Protein AF-A0A8C0JH99-F1 (afdb_monomer)

Radius of gyration: 20.57 Å; Cα contacts (8 Å, |Δi|>4): 175; chains: 1; bounding box: 44×45×58 Å

Foldseek 3Di:
DDDDDDDDDPVVVLVVLLDPDDDPDDPCVNVVLQCCQQAAVPADAQCDPPRPDDNVSDSVNSQVSCCSRPVRHPVNSVVRHVVNCVVQVQLQGPDFQDEFEAEPVEPCCVRYNQQANDPRRGYQYQYPDYDPPLPDDDDPPDDPSSVVSVVVVCVSVVVVVVVVVPDPPPD

Solvent-accessible surface area (backbone atoms only — not comparable to full-atom values): 10356 Å² total; per-residue (Å²): 132,85,79,79,80,80,88,82,53,67,69,56,54,51,54,58,51,50,54,82,74,88,64,101,69,80,92,49,64,55,58,54,52,48,44,31,42,56,34,68,59,84,73,78,64,25,68,53,90,84,43,94,59,62,59,74,34,30,67,66,64,54,43,47,48,30,36,75,55,72,69,39,50,65,64,57,28,50,54,26,28,51,50,44,34,67,73,54,30,61,81,60,52,89,71,78,75,42,77,39,72,35,16,72,67,18,77,67,42,80,82,50,47,79,58,61,81,54,97,48,28,38,38,44,76,25,69,90,29,40,77,68,57,78,78,50,82,89,57,97,84,58,53,68,49,52,56,54,49,48,54,53,48,53,51,53,53,50,51,52,53,53,52,58,71,69,48,75,84,90,123

Nearest PDB structures (foldseek):
  4ebb-assembly1_A  TM=8.116E-01  e=7.868E-06  Homo sapiens
  4ebb-assembly2_B  TM=8.063E-01  e=1.462E-05  Homo sapiens
  3n2z-assembly1_B-2  TM=7.745E-01  e=8.282E-05  Homo sapiens

Secondary structure (DSSP, 8-state):
-PPPPPP--HHHHHHHHH-----SSS--HHHHHHHIIIII-------STT-SS-TT--HHHHHHHIIIII---HHHHHHHHHHHHHHHTTTS---SSEEEEEESS-GGGGGS--S--SSSEEEEEETT--TTGGGSPP-TT--HHHHHHHHHHHHHHHHHHHHHHHS----

Structure (mmCIF, N/CA/C/O backbone):
data_AF-A0A8C0JH99-F1
#
_entry.id   AF-A0A8C0JH99-F1
#
loop_
_atom_site.group_PDB
_atom_site.id
_atom_site.type_symbol
_atom_site.label_atom_id
_atom_site.label_alt_id
_atom_site.label_comp_id
_atom_site.label_asym_id
_atom_site.label_entity_id
_atom_site.label_seq_id
_atom_site.pdbx_PDB_ins_code
_atom_site.Cartn_x
_atom_site.Cartn_y
_atom_site.Cartn_z
_atom_site.occupancy
_atom_site.B_iso_or_equiv
_atom_site.auth_seq_id
_atom_site.auth_comp_id
_atom_site.auth_asym_id
_atom_site.auth_atom_id
_atom_site.pdbx_PDB_model_num
ATOM 1 N N . MET A 1 1 ? 9.577 30.342 16.938 1.00 64.44 1 MET A N 1
ATOM 2 C CA . MET A 1 1 ? 8.121 30.186 17.148 1.00 64.44 1 MET A CA 1
ATOM 3 C C . MET A 1 1 ? 7.866 28.715 17.404 1.00 64.44 1 MET A C 1
ATOM 5 O O . MET A 1 1 ? 8.354 27.912 16.620 1.00 64.44 1 MET A O 1
ATOM 9 N N . ALA A 1 2 ? 7.209 28.355 18.507 1.00 78.12 2 ALA A N 1
ATOM 10 C CA . ALA A 1 2 ? 6.811 26.967 18.730 1.00 78.12 2 ALA A CA 1
ATOM 11 C C . ALA A 1 2 ? 5.653 26.633 17.781 1.00 78.12 2 ALA A C 1
ATOM 13 O O . ALA A 1 2 ? 4.711 27.420 17.670 1.00 78.12 2 ALA A O 1
ATOM 14 N N . LEU A 1 3 ? 5.752 25.511 17.070 1.00 84.50 3 LEU A N 1
ATOM 15 C CA . LEU A 1 3 ? 4.638 25.002 16.276 1.00 84.50 3 LEU A CA 1
ATOM 16 C C . LEU A 1 3 ? 3.516 24.572 17.236 1.00 84.50 3 LEU A C 1
ATOM 18 O O . LEU A 1 3 ? 3.818 23.949 18.258 1.00 84.50 3 LEU A O 1
ATOM 22 N N . PRO A 1 4 ? 2.246 24.908 16.953 1.00 88.19 4 PRO A N 1
ATOM 23 C CA . PRO A 1 4 ? 1.135 24.405 17.747 1.00 88.19 4 PRO A CA 1
ATOM 24 C C . PRO A 1 4 ? 1.068 22.878 17.641 1.00 88.19 4 PRO A C 1
ATOM 26 O O . PRO A 1 4 ? 1.363 22.305 16.589 1.00 88.19 4 PRO A O 1
ATOM 29 N N . CYS A 1 5 ? 0.674 22.220 18.732 1.00 85.75 5 CYS A N 1
ATOM 30 C CA . CYS A 1 5 ? 0.434 20.783 18.714 1.00 85.75 5 CYS A CA 1
ATOM 31 C C . CYS A 1 5 ? -0.704 20.451 17.744 1.00 85.75 5 CYS A C 1
ATOM 33 O O . CYS A 1 5 ? -1.704 21.168 17.671 1.00 85.75 5 CYS A O 1
ATOM 35 N N . VAL A 1 6 ? -0.557 19.335 17.034 1.00 85.25 6 VAL A N 1
ATOM 36 C CA . VAL A 1 6 ? -1.641 18.761 16.237 1.00 85.25 6 VAL A CA 1
ATOM 37 C C . VAL A 1 6 ? -2.705 18.218 17.192 1.00 85.25 6 VAL A C 1
ATOM 39 O O . VAL A 1 6 ? -2.384 17.561 18.182 1.00 85.25 6 VAL A O 1
ATOM 42 N N . GLU A 1 7 ? -3.970 18.512 16.908 1.00 83.94 7 GLU A N 1
ATOM 43 C CA . GLU A 1 7 ? -5.101 17.929 17.627 1.00 83.94 7 GLU A CA 1
ATOM 44 C C . GLU A 1 7 ? -5.157 16.412 17.393 1.00 83.94 7 GLU A C 1
ATOM 46 O O . GLU A 1 7 ? -5.099 15.964 16.251 1.00 83.94 7 GLU A O 1
ATOM 51 N N . ASN A 1 8 ? -5.340 15.629 18.460 1.00 86.25 8 ASN A N 1
ATOM 52 C CA . ASN A 1 8 ? -5.410 14.164 18.395 1.00 86.25 8 ASN A CA 1
ATOM 53 C C . ASN A 1 8 ? -6.620 13.604 19.173 1.00 86.25 8 ASN A C 1
ATOM 55 O O . ASN A 1 8 ? -6.531 12.613 19.900 1.00 86.25 8 ASN A O 1
ATOM 59 N N . SER A 1 9 ? -7.766 14.284 19.086 1.00 91.50 9 SER A N 1
ATOM 60 C CA . SER A 1 9 ? -8.994 13.877 19.774 1.00 91.50 9 SER A CA 1
ATOM 61 C C . SER A 1 9 ? -9.745 12.781 19.014 1.00 91.50 9 SER A C 1
ATOM 63 O O . SER A 1 9 ? -10.378 13.041 17.990 1.00 91.50 9 SER A O 1
ATOM 65 N N . ARG A 1 10 ? -9.787 11.568 19.588 1.00 90.50 10 ARG A N 1
ATOM 66 C CA . ARG A 1 10 ? -10.560 10.428 19.052 1.00 90.50 10 ARG A CA 1
ATOM 67 C C . ARG A 1 10 ? -12.034 10.773 18.827 1.00 90.50 10 ARG A C 1
ATOM 69 O O . ARG A 1 10 ? -12.618 10.363 17.829 1.00 90.50 10 ARG A O 1
ATOM 76 N N . GLN A 1 11 ? -12.642 11.539 19.735 1.00 92.69 11 GLN A N 1
ATOM 77 C CA . GLN A 1 11 ? -14.045 11.938 19.609 1.00 92.69 11 GLN A CA 1
ATOM 78 C C . GLN A 1 11 ? -14.272 12.833 18.385 1.00 92.69 11 GLN A C 1
ATOM 80 O O . GLN A 1 11 ? -15.263 12.647 17.678 1.00 92.69 11 GLN A O 1
ATOM 85 N N . ARG A 1 12 ? -13.353 13.772 18.117 1.00 92.50 12 ARG A N 1
ATOM 86 C CA . ARG A 1 12 ? -13.426 14.645 16.939 1.00 92.50 12 ARG A CA 1
ATOM 87 C C . ARG A 1 12 ? -13.228 13.839 15.654 1.00 92.50 12 ARG A C 1
ATOM 89 O O . ARG A 1 12 ? -14.072 13.942 14.772 1.00 92.50 12 ARG A O 1
ATOM 96 N N . THR A 1 13 ? -12.222 12.963 15.598 1.00 91.94 13 THR A N 1
ATOM 97 C CA . THR A 1 13 ? -11.986 12.079 14.442 1.00 91.94 13 THR A CA 1
ATOM 98 C C . THR A 1 13 ? -13.213 11.223 14.113 1.00 91.94 13 THR A C 1
ATOM 100 O O . THR A 1 13 ? -13.636 11.152 12.963 1.00 91.94 13 THR A O 1
ATOM 103 N N . LEU A 1 14 ? -13.848 10.610 15.119 1.00 94.94 14 LEU A N 1
ATOM 104 C CA . LEU A 1 14 ? -15.067 9.822 14.902 1.00 94.94 14 LEU A CA 1
ATOM 105 C C . LEU A 1 14 ? -16.244 10.682 14.422 1.00 94.94 14 LEU A C 1
ATOM 107 O O . LEU A 1 14 ? -17.039 10.220 13.605 1.00 94.94 14 LEU A O 1
ATOM 111 N N . ALA A 1 15 ? -16.387 11.912 14.921 1.00 94.12 15 ALA A N 1
ATOM 112 C CA . ALA A 1 15 ? -17.432 12.827 14.466 1.00 94.12 15 ALA A CA 1
ATOM 113 C C . ALA A 1 15 ? -17.228 13.237 12.998 1.00 94.12 15 ALA A C 1
ATOM 115 O O . ALA A 1 15 ? -18.188 13.240 12.228 1.00 94.12 15 ALA A O 1
ATOM 116 N N . GLU A 1 16 ? -15.985 13.515 12.602 1.00 91.81 16 GLU A N 1
ATOM 117 C CA . GLU A 1 16 ? -15.616 13.828 11.219 1.00 91.81 16 GLU A CA 1
ATOM 118 C C . GLU A 1 16 ? -15.904 12.647 10.285 1.00 91.81 16 GLU A C 1
ATOM 120 O O . GLU A 1 16 ? -16.596 12.815 9.283 1.00 91.81 16 GLU A O 1
ATOM 125 N N . LEU A 1 17 ? -15.479 11.433 10.649 1.00 94.44 17 LEU A N 1
ATOM 126 C CA . LEU A 1 17 ? -15.706 10.230 9.839 1.00 94.44 17 LEU A CA 1
ATOM 127 C C . LEU A 1 17 ? -17.193 9.843 9.722 1.00 94.44 17 LEU A C 1
ATOM 129 O O . LEU A 1 17 ? -17.611 9.274 8.712 1.00 94.44 17 LEU A O 1
ATOM 133 N N . ARG A 1 18 ? -18.019 10.159 10.728 1.00 95.69 18 ARG A N 1
ATOM 134 C CA . A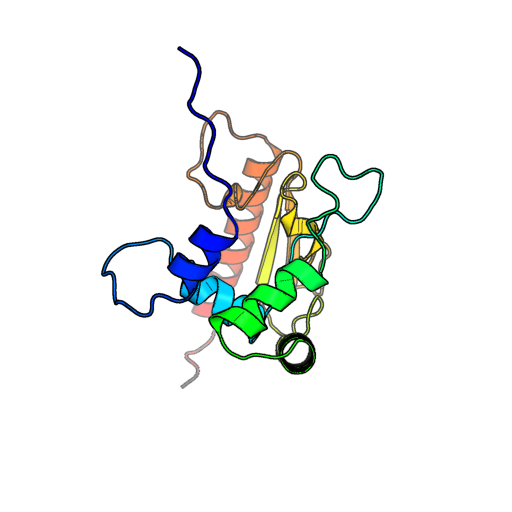RG A 1 18 ? -19.476 9.929 10.678 1.00 95.69 18 ARG A CA 1
ATOM 135 C C . ARG A 1 18 ? -20.202 10.887 9.738 1.00 95.69 18 ARG A C 1
ATOM 137 O O . ARG A 1 18 ? -21.293 10.553 9.279 1.00 95.69 18 ARG A O 1
ATOM 144 N N . SER A 1 19 ? -19.626 12.049 9.440 1.00 92.38 19 SER A N 1
ATOM 145 C CA . SER A 1 19 ? -20.225 13.003 8.508 1.00 92.38 19 SER A CA 1
ATOM 146 C C . SER A 1 19 ? -20.333 12.392 7.111 1.00 92.38 19 SER A C 1
ATOM 148 O O . SER A 1 19 ? -19.334 12.053 6.484 1.00 92.38 19 SER A O 1
ATOM 150 N N . ALA A 1 20 ? -21.559 12.276 6.601 1.00 88.38 20 ALA A N 1
ATOM 151 C CA . ALA A 1 20 ? -21.834 11.868 5.222 1.00 88.38 20 ALA A CA 1
ATOM 152 C C . ALA A 1 20 ? -22.068 13.073 4.290 1.00 88.38 20 ALA A C 1
ATOM 154 O O . ALA A 1 20 ? -22.540 12.907 3.166 1.00 88.38 20 ALA A O 1
ATOM 155 N N . ASN A 1 21 ? -21.766 14.289 4.757 1.00 90.81 21 ASN A N 1
ATOM 156 C CA . ASN A 1 21 ? -21.917 15.494 3.952 1.00 90.81 21 ASN A CA 1
ATOM 157 C C . ASN A 1 21 ? -20.944 15.462 2.772 1.00 90.81 21 ASN A C 1
ATOM 159 O O . ASN A 1 21 ? -19.749 15.222 2.938 1.00 90.81 21 ASN A O 1
ATOM 163 N N . LEU A 1 22 ? -21.463 15.741 1.580 1.00 86.06 22 LEU A N 1
ATOM 164 C CA . LEU A 1 22 ? -20.658 15.777 0.369 1.00 86.06 22 LEU A CA 1
ATOM 165 C C . LEU A 1 22 ? -19.800 17.043 0.342 1.00 86.06 22 LEU A C 1
ATOM 167 O O . LEU A 1 22 ? -20.314 18.161 0.323 1.00 86.06 22 LEU A O 1
ATOM 171 N N . THR A 1 23 ? -18.487 16.854 0.286 1.00 84.69 23 THR A N 1
ATOM 172 C CA . THR A 1 23 ? -17.505 17.914 0.050 1.00 84.69 23 THR A CA 1
ATOM 173 C C . THR A 1 23 ? -16.857 17.693 -1.312 1.00 84.69 23 THR A C 1
ATOM 175 O O . THR A 1 23 ? -16.302 16.627 -1.563 1.00 84.69 23 THR A O 1
ATOM 178 N N . LEU A 1 24 ? -16.906 18.696 -2.195 1.00 85.12 24 LEU A N 1
ATOM 179 C CA . LEU A 1 24 ? -16.374 18.601 -3.568 1.00 85.12 24 LEU A CA 1
ATOM 180 C C . LEU A 1 24 ? -14.838 18.533 -3.640 1.00 85.12 24 LEU A C 1
ATOM 182 O O . LEU A 1 24 ? -14.277 18.304 -4.707 1.00 85.12 24 LEU A O 1
ATOM 186 N N . SER A 1 25 ? -14.159 18.748 -2.516 1.00 85.19 25 SER A N 1
ATOM 187 C CA . SER A 1 25 ? -12.706 18.718 -2.388 1.00 85.19 25 SER A CA 1
ATOM 188 C C . SER A 1 25 ? -12.312 18.056 -1.073 1.00 85.19 25 SER A C 1
ATOM 190 O O . SER A 1 25 ? -12.978 18.265 -0.059 1.00 85.19 25 SER A O 1
ATOM 192 N N . GLY A 1 26 ? -11.211 17.311 -1.075 1.00 84.69 26 GLY A N 1
ATOM 193 C CA . GLY A 1 26 ? -10.670 16.633 0.099 1.00 84.69 26 GLY A CA 1
ATOM 194 C C . GLY A 1 26 ? -9.838 15.422 -0.308 1.00 84.69 26 GLY A C 1
ATOM 195 O O . GLY A 1 26 ? -9.786 15.069 -1.483 1.00 84.69 26 GLY A O 1
ATOM 196 N N . VAL A 1 27 ? -9.194 14.788 0.668 1.00 86.88 27 VAL A N 1
ATOM 197 C CA . VAL A 1 27 ? -8.358 13.593 0.446 1.00 86.88 27 VAL A CA 1
ATOM 198 C C . VAL A 1 27 ? -9.154 12.279 0.495 1.00 86.88 27 VAL A C 1
ATOM 200 O O . VAL A 1 27 ? -8.614 11.228 0.184 1.00 86.88 27 VAL A O 1
ATOM 203 N N . GLY A 1 28 ? -10.448 12.333 0.836 1.00 91.88 28 GLY A N 1
ATOM 204 C CA . GLY A 1 28 ? -11.329 11.159 0.827 1.00 91.88 28 GLY A CA 1
ATOM 205 C C . GLY A 1 28 ? -11.183 10.233 2.039 1.00 91.88 28 GLY A C 1
ATOM 206 O O . GLY A 1 28 ? -11.427 9.037 1.911 1.00 91.88 28 GLY A O 1
ATOM 207 N N . GLU A 1 29 ? -10.818 10.763 3.215 1.00 91.44 29 GLU A N 1
ATOM 208 C CA . GLU A 1 29 ? -10.585 9.965 4.435 1.00 91.44 29 GLU A CA 1
ATOM 209 C C . GLU A 1 29 ? -11.732 9.001 4.757 1.00 91.44 29 GLU A C 1
ATOM 211 O O . GLU A 1 29 ? -11.511 7.818 5.001 1.00 91.44 29 GLU A O 1
ATOM 216 N N . ARG A 1 30 ? -12.988 9.465 4.713 1.00 94.12 30 ARG A N 1
ATOM 217 C CA . ARG A 1 30 ? -14.135 8.599 5.020 1.00 94.12 30 ARG A CA 1
ATOM 218 C C . ARG A 1 30 ? -14.237 7.425 4.043 1.00 94.12 30 ARG A C 1
ATOM 220 O O . ARG A 1 30 ? -14.567 6.318 4.459 1.00 94.12 30 ARG A O 1
ATOM 227 N N . GLN A 1 31 ? -13.987 7.665 2.757 1.00 94.00 31 GLN A N 1
ATOM 228 C CA . GLN A 1 31 ? -14.003 6.634 1.721 1.00 94.00 31 GLN A CA 1
ATOM 229 C C . GLN A 1 31 ? -12.853 5.645 1.932 1.00 94.00 31 GLN A C 1
ATOM 231 O O . GLN A 1 31 ? -13.084 4.440 1.896 1.00 94.00 31 GLN A O 1
ATOM 236 N N . TRP A 1 32 ? -11.655 6.140 2.249 1.00 95.06 32 TRP A N 1
ATOM 237 C CA . TRP A 1 32 ? -10.495 5.308 2.563 1.00 95.06 32 TRP A CA 1
ATOM 238 C C . TRP A 1 32 ? -10.729 4.400 3.778 1.00 95.06 32 TRP A C 1
ATOM 240 O O . TRP A 1 32 ? -10.478 3.194 3.721 1.00 95.06 32 TRP A O 1
ATOM 250 N N . TYR A 1 33 ? -11.285 4.947 4.862 1.00 96.00 33 TYR A N 1
ATOM 251 C CA . TYR A 1 33 ? -11.668 4.164 6.037 1.00 96.00 33 TYR A CA 1
ATOM 252 C C . TYR A 1 33 ? -12.758 3.143 5.709 1.00 96.00 33 TYR A C 1
ATOM 254 O O . TYR A 1 33 ? -12.692 2.009 6.179 1.00 96.00 33 TYR A O 1
ATOM 262 N N . PHE A 1 34 ? -13.738 3.508 4.879 1.00 96.88 34 PHE A N 1
ATOM 263 C CA . PHE A 1 34 ? -14.771 2.569 4.454 1.00 96.88 34 PHE A CA 1
ATOM 264 C C . PHE A 1 34 ? -14.171 1.381 3.690 1.00 96.88 34 PHE A C 1
ATOM 266 O O . PHE A 1 34 ? -14.462 0.241 4.042 1.00 96.88 34 PHE A O 1
ATOM 273 N N . GLN A 1 35 ? -13.284 1.624 2.719 1.00 97.62 35 GLN A N 1
ATOM 274 C CA . GLN A 1 35 ? -12.582 0.554 1.995 1.00 97.62 35 GLN A CA 1
ATOM 275 C C . GLN A 1 35 ? -11.681 -0.272 2.917 1.00 97.62 35 GLN A C 1
ATOM 277 O O . GLN A 1 35 ? -11.653 -1.495 2.842 1.00 97.62 35 GLN A O 1
ATOM 282 N N . THR A 1 36 ? -10.999 0.369 3.864 1.00 97.19 36 THR A N 1
ATOM 283 C CA . THR A 1 36 ? -10.202 -0.338 4.874 1.00 97.19 36 THR A CA 1
ATOM 284 C C . THR A 1 36 ? -11.066 -1.307 5.691 1.00 97.19 36 THR A C 1
ATOM 286 O O . THR A 1 36 ? -10.642 -2.429 5.947 1.00 97.19 36 THR A O 1
ATOM 289 N N . CYS A 1 37 ? -12.292 -0.912 6.046 1.00 98.19 37 CYS A N 1
ATOM 290 C CA . CYS A 1 37 ? -13.243 -1.733 6.800 1.00 98.19 37 CYS A CA 1
ATOM 291 C C . CYS A 1 37 ? -14.020 -2.762 5.960 1.00 98.19 37 CYS A C 1
ATOM 293 O O . CYS A 1 37 ? -14.674 -3.627 6.534 1.00 98.19 37 CYS A O 1
ATOM 295 N N . THR A 1 38 ? -14.012 -2.660 4.631 1.00 98.19 38 THR A N 1
ATOM 296 C CA . THR A 1 38 ? -14.821 -3.521 3.744 1.00 98.19 38 THR A CA 1
ATOM 297 C C . THR A 1 38 ? -14.004 -4.321 2.742 1.00 98.19 38 THR A C 1
ATOM 299 O O . THR A 1 38 ? -14.575 -5.161 2.062 1.00 98.19 38 THR A O 1
ATOM 302 N N . GLU A 1 39 ? -12.698 -4.077 2.636 1.00 97.31 39 GLU A N 1
ATOM 303 C CA . GLU A 1 39 ? -11.833 -4.710 1.638 1.00 97.31 39 GLU A CA 1
ATOM 304 C C . GLU A 1 39 ? -10.427 -4.974 2.201 1.00 97.31 39 GLU A C 1
ATOM 306 O O . GLU A 1 39 ? -10.031 -6.125 2.355 1.00 97.31 39 GLU A O 1
ATOM 311 N N . PHE A 1 40 ? -9.652 -3.928 2.519 1.00 93.69 40 PHE A N 1
ATOM 312 C CA . PHE A 1 40 ? -8.184 -4.062 2.600 1.00 93.69 40 PHE A CA 1
ATOM 313 C C . PHE A 1 40 ? -7.610 -4.351 3.990 1.00 93.69 40 PHE A C 1
ATOM 315 O O . PHE A 1 40 ? -6.580 -5.010 4.098 1.00 93.69 40 PHE A O 1
ATOM 322 N N . GLY A 1 41 ? -8.221 -3.835 5.059 1.00 95.31 41 GLY A N 1
ATOM 323 C CA . GLY A 1 41 ? -7.717 -4.032 6.422 1.00 95.31 41 GLY A CA 1
ATOM 324 C C . GLY A 1 41 ? -6.342 -3.408 6.715 1.00 95.31 41 GLY A C 1
ATOM 325 O O . GLY A 1 41 ? -5.587 -3.952 7.520 1.00 95.31 41 GLY A O 1
ATOM 326 N N . TYR A 1 42 ? -5.993 -2.277 6.089 1.00 94.38 42 TYR A N 1
ATOM 327 C CA . TYR A 1 42 ? -4.747 -1.530 6.331 1.00 94.38 42 TYR A CA 1
ATOM 328 C C . TYR A 1 42 ? -4.691 -0.828 7.699 1.00 94.38 42 TYR A C 1
ATOM 330 O O . TYR A 1 42 ? -4.712 0.400 7.798 1.00 94.38 42 TYR A O 1
ATOM 338 N N . TYR A 1 43 ? -4.562 -1.613 8.766 1.00 94.69 43 TYR A N 1
ATOM 339 C CA . TYR A 1 43 ? -4.452 -1.124 10.138 1.00 94.69 43 TYR A CA 1
ATOM 340 C C . TYR A 1 43 ? -2.995 -1.031 10.594 1.00 94.69 43 TYR A C 1
ATOM 342 O O . TYR A 1 43 ? -2.253 -2.008 10.534 1.00 94.69 43 TYR A O 1
ATOM 350 N N . GLN A 1 44 ? -2.589 0.135 11.099 1.00 92.50 44 GLN A N 1
ATOM 351 C CA . GLN A 1 44 ? -1.283 0.315 11.735 1.00 92.50 44 GLN A CA 1
ATOM 352 C C . GLN A 1 44 ? -1.441 0.129 13.242 1.00 92.50 44 GLN A C 1
ATOM 354 O O . GLN A 1 44 ? -2.238 0.827 13.881 1.00 92.50 44 GLN A O 1
ATOM 359 N N . THR A 1 45 ? -0.682 -0.811 13.798 1.00 94.06 45 THR A N 1
ATOM 360 C CA . THR A 1 45 ? -0.671 -1.117 15.228 1.00 94.06 45 THR A CA 1
ATOM 361 C C . THR A 1 45 ? 0.722 -0.919 15.815 1.00 94.06 45 THR A C 1
ATOM 363 O O . THR A 1 45 ? 1.729 -0.930 15.110 1.00 94.06 45 THR A O 1
ATOM 366 N N . CYS A 1 46 ? 0.775 -0.680 17.120 1.00 94.94 46 CYS A N 1
ATOM 367 C CA . CYS A 1 46 ? 2.001 -0.434 17.876 1.00 94.94 46 CYS A CA 1
ATOM 368 C C . CYS A 1 46 ? 1.873 -1.065 19.268 1.00 94.94 46 CYS A C 1
ATOM 370 O O . CYS A 1 46 ? 2.070 -0.421 20.290 1.00 94.94 46 CYS A O 1
ATOM 372 N N . GLU A 1 47 ? 1.451 -2.329 19.307 1.00 93.19 47 GLU A N 1
ATOM 373 C CA . GLU A 1 47 ? 1.174 -3.059 20.554 1.00 93.19 47 GLU A CA 1
ATOM 374 C C . GLU A 1 47 ? 2.450 -3.588 21.223 1.00 93.19 47 GLU A C 1
ATOM 376 O O . GLU A 1 47 ? 2.462 -3.867 22.421 1.00 93.19 47 GLU A O 1
ATOM 381 N N . ASP A 1 48 ? 3.537 -3.701 20.459 1.00 91.06 48 ASP A N 1
ATOM 382 C CA . ASP A 1 48 ? 4.833 -4.153 20.955 1.00 91.06 48 ASP A CA 1
ATOM 383 C C . ASP A 1 48 ? 5.504 -3.090 21.847 1.00 91.06 48 ASP A C 1
ATOM 385 O O . ASP A 1 48 ? 5.485 -1.895 21.552 1.00 91.06 48 ASP A O 1
ATOM 389 N N . VAL A 1 49 ? 6.145 -3.526 22.936 1.00 90.44 49 VAL A N 1
ATOM 390 C CA . VAL A 1 49 ? 6.868 -2.660 23.891 1.00 90.44 49 VAL A CA 1
ATOM 391 C C . VAL A 1 49 ? 8.071 -1.932 23.291 1.00 90.44 49 VAL A C 1
ATOM 393 O O . VAL A 1 49 ? 8.517 -0.929 23.841 1.00 90.44 49 VAL A O 1
ATOM 396 N N . THR A 1 50 ? 8.609 -2.431 22.183 1.00 94.06 50 THR A N 1
ATOM 397 C CA . THR A 1 50 ? 9.720 -1.820 21.447 1.00 94.06 50 THR A CA 1
ATOM 398 C C . THR A 1 50 ? 9.256 -0.745 20.470 1.00 94.06 50 THR A C 1
ATOM 400 O O . THR A 1 50 ? 10.076 0.031 19.976 1.00 94.06 50 THR A O 1
ATOM 403 N N . CYS A 1 51 ? 7.953 -0.672 20.189 1.00 92.44 51 CYS A N 1
ATOM 404 C CA . CYS A 1 51 ? 7.412 0.307 19.271 1.00 92.44 51 CYS A CA 1
ATOM 405 C C . CYS A 1 51 ? 7.440 1.711 19.915 1.00 92.44 51 CYS A C 1
ATOM 407 O O . CYS A 1 51 ? 6.986 1.886 21.045 1.00 92.44 51 CYS A O 1
ATOM 409 N N . PRO A 1 52 ? 7.968 2.740 19.226 1.00 93.75 52 PRO A N 1
ATOM 410 C CA . PRO A 1 52 ? 8.175 4.061 19.823 1.00 93.75 52 PRO A CA 1
ATOM 411 C C . PRO A 1 52 ? 6.890 4.899 19.949 1.00 93.75 52 PRO A C 1
ATOM 413 O O . PRO A 1 52 ? 6.946 6.016 20.466 1.00 93.75 52 PRO A O 1
ATOM 416 N N . PHE A 1 53 ? 5.749 4.408 19.452 1.00 91.88 53 PHE A N 1
ATOM 417 C CA . PHE A 1 53 ? 4.462 5.106 19.520 1.00 91.88 53 PHE A CA 1
ATOM 418 C C . PHE A 1 53 ? 3.578 4.569 20.653 1.00 91.88 53 PHE A C 1
ATOM 420 O O . PHE A 1 53 ? 3.963 3.703 21.433 1.00 91.88 53 PHE A O 1
ATOM 427 N N . SER A 1 54 ? 2.375 5.130 20.782 1.00 91.06 54 SER A N 1
ATOM 428 C CA . SER A 1 54 ? 1.446 4.729 21.834 1.00 91.06 54 SER A CA 1
ATOM 429 C C . SER A 1 54 ? 0.982 3.282 21.663 1.00 91.06 54 SER A C 1
ATOM 431 O O . SER A 1 54 ? 0.429 2.923 20.625 1.00 91.06 54 SER A O 1
ATOM 433 N N . GLN A 1 55 ? 1.069 2.509 22.747 1.00 92.88 55 GLN A N 1
ATOM 434 C CA . GLN A 1 55 ? 0.513 1.154 22.844 1.00 92.88 55 GLN A CA 1
ATOM 435 C C . GLN A 1 55 ? -1.020 1.102 22.787 1.00 92.88 55 GLN A C 1
ATOM 437 O O . GLN A 1 55 ? -1.609 0.028 22.735 1.00 92.88 55 GLN A O 1
ATOM 442 N N . LEU A 1 56 ? -1.687 2.261 22.772 1.00 90.38 56 LEU A N 1
ATOM 443 C CA . LEU A 1 56 ? -3.128 2.360 22.538 1.00 90.38 56 LEU A CA 1
ATOM 444 C C . LEU A 1 56 ? -3.500 2.184 21.057 1.00 90.38 56 LEU A C 1
ATOM 446 O O . LEU A 1 56 ? -4.682 2.056 20.737 1.00 90.38 56 LEU A O 1
ATOM 450 N N . LEU A 1 57 ? -2.516 2.179 20.151 1.00 91.81 57 LEU A N 1
ATOM 451 C CA . LEU A 1 57 ? -2.705 1.864 18.735 1.00 91.81 57 LEU A CA 1
ATOM 452 C C . LEU A 1 57 ? -2.816 0.344 18.558 1.00 91.81 57 LEU A C 1
ATOM 454 O O . LEU A 1 57 ? -1.899 -0.314 18.071 1.00 91.81 57 LEU A O 1
ATOM 458 N N . THR A 1 58 ? -3.941 -0.209 19.001 1.00 95.69 58 THR A N 1
ATOM 459 C CA . THR A 1 58 ? -4.251 -1.641 18.930 1.00 95.69 58 THR A CA 1
ATOM 460 C C . THR A 1 58 ? -5.074 -1.969 17.691 1.00 95.69 58 THR A C 1
ATOM 462 O O . THR A 1 58 ? -5.786 -1.108 17.162 1.00 95.69 58 THR A O 1
ATOM 465 N N . LEU A 1 59 ? -5.052 -3.232 17.250 1.00 96.06 59 LEU A N 1
ATOM 466 C CA . LEU A 1 59 ? -5.944 -3.671 16.169 1.00 96.06 59 LEU A CA 1
ATOM 467 C C . LEU A 1 59 ? -7.416 -3.476 16.567 1.00 96.06 59 LEU A C 1
ATOM 469 O O . LEU A 1 59 ? -8.223 -3.010 15.767 1.00 96.06 59 LEU A O 1
ATOM 473 N N . SER A 1 60 ? -7.757 -3.760 17.828 1.00 96.44 60 SER A N 1
ATOM 474 C CA . SER A 1 60 ? -9.106 -3.529 18.355 1.00 96.44 60 SER A CA 1
ATOM 475 C C . SER A 1 60 ? -9.512 -2.057 18.254 1.00 96.44 60 SER A C 1
ATOM 477 O O . SER A 1 60 ? -10.613 -1.758 17.805 1.00 96.44 60 SER A O 1
ATOM 479 N N . ALA A 1 61 ? -8.627 -1.122 18.615 1.00 94.06 61 ALA A N 1
ATOM 480 C CA . ALA A 1 61 ? -8.923 0.307 18.560 1.00 94.06 61 ALA A CA 1
ATOM 481 C C . ALA A 1 61 ? -9.138 0.816 17.126 1.00 94.06 61 ALA A C 1
ATOM 483 O O . ALA A 1 61 ? -9.864 1.802 16.948 1.00 94.06 61 ALA A O 1
ATOM 484 N N . GLN A 1 62 ? -8.514 0.166 16.138 1.00 95.06 62 GLN A N 1
ATOM 485 C CA . GLN A 1 62 ? -8.699 0.433 14.712 1.00 95.06 62 GLN A CA 1
ATOM 486 C C . GLN A 1 62 ? -10.025 -0.154 14.196 1.00 95.06 62 GLN A C 1
ATOM 488 O O . GLN A 1 62 ? -10.813 0.559 13.576 1.00 95.06 62 GLN A O 1
ATOM 493 N N . LEU A 1 63 ? -10.322 -1.418 14.517 1.00 97.25 63 LEU A N 1
ATOM 494 C CA . LEU A 1 63 ? -11.574 -2.090 14.137 1.00 97.25 63 LEU A CA 1
ATOM 495 C C . LEU A 1 63 ? -12.810 -1.429 14.765 1.00 97.25 63 LEU A C 1
ATOM 497 O O . LEU A 1 63 ? -13.864 -1.357 14.133 1.00 97.25 63 LEU A O 1
ATOM 501 N N . ASP A 1 64 ? -12.666 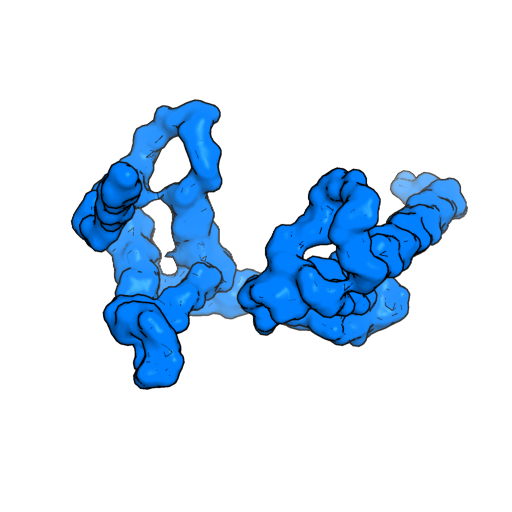-0.854 15.958 1.00 96.50 64 ASP A N 1
ATOM 502 C CA . ASP A 1 64 ? -13.704 -0.054 16.609 1.00 96.50 64 ASP A CA 1
ATOM 503 C C . ASP A 1 64 ? -14.214 1.089 15.723 1.00 96.50 64 ASP A C 1
ATOM 505 O O . ASP A 1 64 ? -15.397 1.425 15.781 1.00 96.50 64 ASP A O 1
ATOM 509 N N . VAL A 1 65 ? -13.352 1.698 14.897 1.00 96.38 65 VAL A N 1
ATOM 510 C CA . VAL A 1 65 ? -13.764 2.761 13.967 1.00 96.38 65 VAL A CA 1
ATOM 511 C C . VAL A 1 65 ? -14.761 2.210 12.950 1.00 96.38 65 VAL A C 1
ATOM 513 O O . VAL A 1 65 ? -15.783 2.846 12.692 1.00 96.38 65 VAL A O 1
ATOM 516 N N . CYS A 1 66 ? -14.529 1.000 12.436 1.00 98.06 66 CYS A N 1
ATOM 517 C CA . CYS A 1 66 ? -15.422 0.346 11.482 1.00 98.06 66 CYS A CA 1
ATOM 518 C C . CYS A 1 66 ? -16.821 0.140 12.064 1.00 98.06 66 CYS A C 1
ATOM 520 O O . CYS A 1 66 ? -17.824 0.486 11.432 1.00 98.06 66 CYS A O 1
ATOM 522 N N . SER A 1 67 ? -16.893 -0.341 13.305 1.00 97.75 67 SER A N 1
ATOM 523 C CA . SER A 1 67 ? -18.169 -0.550 13.988 1.00 97.75 67 SER A CA 1
ATOM 524 C C . SER A 1 67 ? -18.852 0.773 14.330 1.00 97.75 67 SER A C 1
ATOM 526 O O . SER A 1 67 ? -20.043 0.942 14.083 1.00 97.75 67 SER A O 1
ATOM 528 N N . GLN A 1 68 ? -18.101 1.746 14.847 1.00 97.38 68 GLN A N 1
ATOM 529 C CA . GLN A 1 68 ? -18.650 3.010 15.338 1.00 97.38 68 GLN A CA 1
ATOM 530 C C . GLN A 1 68 ? -19.046 4.012 14.249 1.00 97.38 68 GLN A C 1
ATOM 532 O O . GLN A 1 68 ? -19.859 4.904 14.525 1.00 97.38 68 GLN A O 1
ATOM 537 N N . VAL A 1 69 ? -18.439 3.930 13.065 1.00 97.44 69 VAL A N 1
ATOM 538 C CA . VAL A 1 69 ? -18.688 4.852 11.948 1.00 97.44 69 VAL A CA 1
ATOM 539 C C . VAL A 1 69 ? -19.582 4.211 10.890 1.00 97.44 69 VAL A C 1
ATOM 541 O O . VAL A 1 69 ? -20.479 4.880 10.377 1.00 97.44 69 VAL A O 1
ATOM 544 N N . PHE A 1 70 ? -19.361 2.933 10.571 1.00 97.38 70 PHE A N 1
ATOM 545 C CA . PHE A 1 70 ? -20.025 2.261 9.449 1.00 97.38 70 PHE A CA 1
ATOM 546 C C . PHE A 1 70 ? -20.943 1.108 9.866 1.00 97.38 70 PHE A C 1
ATOM 548 O O . PHE A 1 70 ? -21.621 0.551 9.010 1.00 97.38 70 PHE A O 1
ATOM 555 N N . GLY A 1 71 ? -20.987 0.742 11.153 1.00 97.88 71 GLY A N 1
ATOM 556 C CA . GLY A 1 71 ? -21.783 -0.396 11.623 1.00 97.88 71 GLY A CA 1
ATOM 557 C C . GLY A 1 71 ? -21.233 -1.756 11.182 1.00 97.88 71 GLY A C 1
ATOM 558 O O . GLY A 1 71 ? -21.974 -2.734 11.173 1.00 97.88 71 GLY A O 1
ATOM 559 N N . ILE A 1 72 ? -19.952 -1.828 10.807 1.00 98.44 72 ILE A N 1
ATOM 560 C CA . ILE A 1 72 ? -19.302 -3.057 10.337 1.00 98.44 72 ILE A CA 1
ATOM 561 C C . ILE A 1 72 ? -18.601 -3.720 11.523 1.00 98.44 72 ILE A C 1
ATOM 563 O O . ILE A 1 72 ? -17.763 -3.097 12.181 1.00 98.44 72 ILE A O 1
ATOM 567 N N . SER A 1 73 ? -18.949 -4.973 11.817 1.00 98.31 73 SER A N 1
ATOM 568 C CA . SER A 1 73 ? -18.324 -5.713 12.918 1.00 98.31 73 SER A CA 1
ATOM 569 C C . SER A 1 73 ? -16.910 -6.190 12.548 1.00 98.31 73 SER A C 1
ATOM 571 O O . SER A 1 73 ? -16.639 -6.420 11.366 1.00 98.31 73 SER A O 1
ATOM 573 N N . PRO A 1 74 ? -16.013 -6.397 13.531 1.00 98.19 74 PRO A N 1
ATOM 574 C CA . PRO A 1 74 ? -14.686 -6.978 13.308 1.00 98.19 74 PRO A CA 1
ATOM 575 C C . PRO A 1 74 ? -14.694 -8.282 12.497 1.00 98.19 74 PRO A C 1
ATOM 577 O O . PRO A 1 74 ? -13.76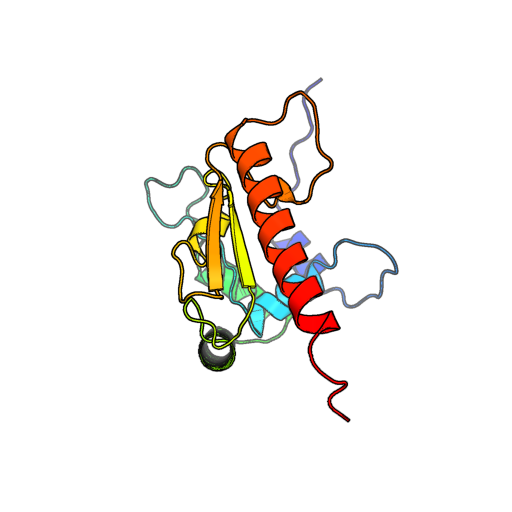4 -8.557 11.741 1.00 98.19 74 PRO A O 1
ATOM 580 N N . GLU A 1 75 ? -15.741 -9.094 12.647 1.00 98.31 75 GLU A N 1
ATOM 581 C CA . GLU A 1 75 ? -15.914 -10.348 11.920 1.00 98.31 75 GLU A CA 1
ATOM 582 C C . GLU A 1 75 ? -16.127 -10.121 10.430 1.00 98.31 75 GLU A C 1
ATOM 584 O O . GLU A 1 75 ? -15.409 -10.715 9.630 1.00 98.31 75 GLU A O 1
ATOM 589 N N . HIS A 1 76 ? -17.028 -9.207 10.071 1.00 98.56 76 HIS A N 1
ATOM 590 C CA . HIS A 1 76 ? -17.264 -8.853 8.675 1.00 98.56 76 HIS A CA 1
ATOM 591 C C . HIS A 1 76 ? -16.031 -8.209 8.036 1.00 98.56 76 HIS A C 1
ATOM 593 O O . HIS A 1 76 ? -15.728 -8.507 6.885 1.00 98.56 76 HIS A O 1
ATOM 599 N N . VAL A 1 77 ? -15.280 -7.378 8.778 1.00 98.62 77 VAL A N 1
ATOM 600 C CA . VAL A 1 77 ? -13.994 -6.849 8.288 1.00 98.62 77 VAL A CA 1
ATOM 601 C C . VAL A 1 77 ? -13.062 -8.006 7.921 1.00 98.62 77 VAL A C 1
ATOM 603 O O . VAL A 1 77 ? -12.503 -8.033 6.829 1.00 98.62 77 VAL A O 1
ATOM 606 N N . ARG A 1 78 ? -12.899 -8.981 8.823 1.00 98.19 78 ARG A N 1
ATOM 607 C CA . ARG A 1 78 ? -12.009 -10.128 8.609 1.00 98.19 78 ARG A CA 1
ATOM 608 C C . ARG A 1 78 ? -12.426 -10.953 7.396 1.00 98.19 78 ARG A C 1
ATOM 610 O O . ARG A 1 78 ? -11.573 -11.286 6.584 1.00 98.19 78 ARG A O 1
ATOM 617 N N . GLU A 1 79 ? -13.715 -11.259 7.270 1.00 98.44 79 GLU A N 1
ATOM 618 C CA . GLU A 1 79 ? -14.264 -11.988 6.121 1.00 98.44 79 GLU A CA 1
ATOM 619 C C . GLU A 1 79 ? -13.994 -11.249 4.809 1.00 98.44 79 GLU A C 1
ATOM 621 O O . GLU A 1 79 ? -13.566 -11.860 3.830 1.00 98.44 79 GLU A O 1
ATOM 626 N N . ALA A 1 80 ? -14.171 -9.929 4.801 1.00 98.38 80 ALA A N 1
ATOM 627 C CA . ALA A 1 80 ? -13.949 -9.122 3.614 1.00 98.38 80 ALA A CA 1
ATOM 628 C C . ALA A 1 80 ? -12.462 -9.017 3.228 1.00 98.38 80 ALA A C 1
ATOM 630 O O . ALA A 1 80 ? -12.120 -9.084 2.045 1.00 98.38 80 ALA A O 1
ATOM 631 N N . VAL A 1 81 ? -11.564 -8.942 4.216 1.00 97.94 81 VAL A N 1
ATOM 632 C CA . VAL A 1 81 ? -10.108 -9.011 4.001 1.00 97.94 81 VAL A CA 1
ATOM 633 C C . VAL A 1 81 ? -9.694 -10.380 3.468 1.00 97.94 81 VAL A C 1
ATOM 635 O O . VAL A 1 81 ? -8.895 -10.461 2.533 1.00 97.94 81 VAL A O 1
ATOM 638 N N . THR A 1 82 ? -10.244 -11.467 4.017 1.00 97.88 82 THR A N 1
ATOM 639 C CA . THR A 1 82 ? -10.017 -12.823 3.500 1.00 97.88 82 THR A CA 1
ATOM 640 C C . THR A 1 82 ? -10.470 -12.928 2.048 1.00 97.88 82 THR A C 1
ATOM 642 O O . THR A 1 82 ? -9.676 -13.325 1.198 1.00 97.88 82 THR A O 1
ATOM 645 N N . PHE A 1 83 ? -11.693 -12.488 1.743 1.00 97.94 83 PHE A N 1
ATOM 646 C CA . PHE A 1 83 ? -12.217 -12.480 0.380 1.00 97.94 83 PHE A CA 1
ATOM 647 C C . PHE A 1 83 ? -11.325 -11.677 -0.574 1.00 97.94 83 PHE A C 1
ATOM 649 O O . PHE A 1 83 ? -10.974 -12.162 -1.646 1.00 97.94 83 PHE A O 1
ATOM 656 N N . THR A 1 84 ? -10.913 -10.470 -0.181 1.00 97.19 84 THR A N 1
ATOM 657 C CA . THR A 1 84 ? -10.060 -9.595 -1.000 1.00 97.19 84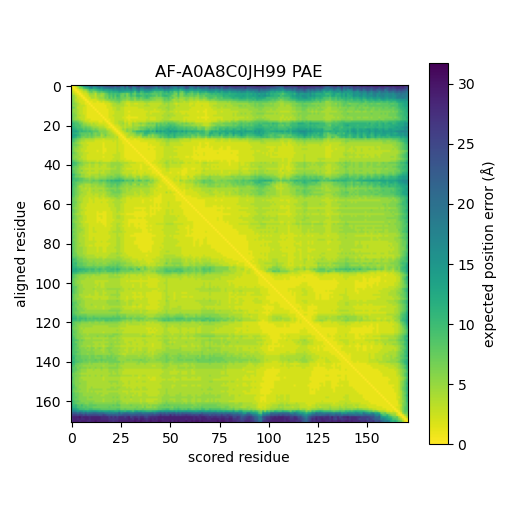 THR A CA 1
ATOM 658 C C . THR A 1 84 ? -8.724 -10.264 -1.316 1.00 97.19 84 THR A C 1
ATOM 660 O O . THR A 1 84 ? -8.295 -10.289 -2.472 1.00 97.19 84 THR A O 1
ATOM 663 N N . ASN A 1 85 ? -8.086 -10.869 -0.313 1.00 95.81 85 ASN A N 1
ATOM 664 C CA . ASN A 1 85 ? -6.833 -11.595 -0.498 1.00 95.81 85 ASN A CA 1
ATOM 665 C C . ASN A 1 85 ? -6.995 -12.816 -1.413 1.00 95.81 85 ASN A C 1
ATOM 667 O O . ASN A 1 85 ? -6.165 -13.023 -2.296 1.00 95.81 85 ASN A O 1
ATOM 671 N N . GLU A 1 86 ? -8.063 -13.598 -1.254 1.00 95.81 86 GLU A N 1
ATOM 672 C CA . GLU A 1 86 ? -8.344 -14.755 -2.114 1.00 95.81 86 GLU A CA 1
ATOM 673 C C . GLU A 1 86 ? -8.642 -14.347 -3.560 1.00 95.81 86 GLU A C 1
ATOM 675 O O . GLU A 1 86 ? -8.149 -14.974 -4.502 1.00 95.81 86 GLU A O 1
ATOM 680 N N . TYR A 1 87 ? -9.421 -13.279 -3.736 1.00 95.69 87 TYR A N 1
ATOM 681 C CA . TYR A 1 87 ? -9.832 -12.782 -5.041 1.00 95.69 87 TYR A CA 1
ATOM 682 C C . TYR A 1 87 ? -8.647 -12.223 -5.837 1.00 95.69 87 TYR A C 1
ATOM 684 O O . TYR A 1 87 ? -8.451 -12.595 -6.996 1.00 95.69 87 TYR A O 1
ATOM 692 N N . TYR A 1 88 ? -7.826 -11.365 -5.219 1.00 93.56 88 TYR A N 1
ATOM 693 C CA . TYR A 1 88 ? -6.686 -10.730 -5.892 1.00 93.56 88 TYR A CA 1
ATOM 694 C C . TYR A 1 88 ? -5.395 -11.557 -5.847 1.00 93.56 88 TYR A C 1
ATOM 696 O O . TYR A 1 88 ? -4.471 -11.281 -6.612 1.00 93.56 88 TYR A O 1
ATOM 704 N N . GLY A 1 89 ? -5.334 -12.597 -5.012 1.00 93.19 89 GLY A N 1
ATOM 705 C CA . GLY A 1 89 ? -4.174 -13.480 -4.872 1.00 93.19 89 GLY A CA 1
ATOM 706 C C . GLY A 1 89 ? -3.113 -12.993 -3.883 1.00 93.19 89 GLY A C 1
ATOM 707 O O . GLY A 1 89 ? -1.998 -13.499 -3.929 1.00 93.19 89 GLY A O 1
ATOM 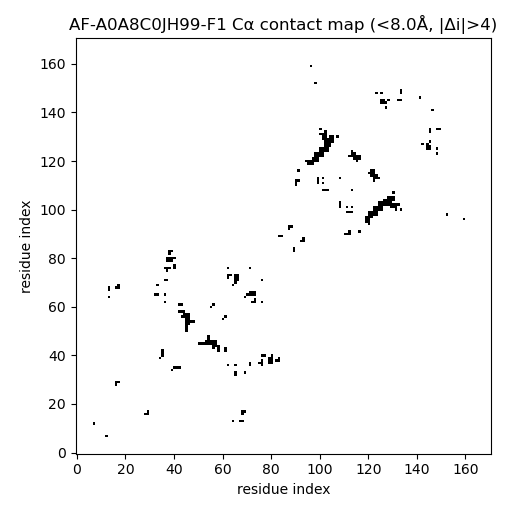708 N N . ALA A 1 90 ? -3.444 -12.047 -2.998 1.00 90.94 90 ALA A N 1
ATOM 709 C CA . ALA A 1 90 ? -2.558 -11.509 -1.961 1.00 90.94 90 ALA A CA 1
ATOM 710 C C . ALA A 1 90 ? -1.163 -11.114 -2.505 1.00 90.94 90 ALA A C 1
ATOM 712 O O . ALA A 1 90 ? -1.058 -10.285 -3.408 1.00 90.94 90 ALA A O 1
ATOM 713 N N . ASP A 1 91 ? -0.091 -11.717 -1.987 1.00 87.50 91 ASP A N 1
ATOM 714 C CA . ASP A 1 91 ? 1.298 -11.515 -2.418 1.00 87.50 91 ASP A CA 1
ATOM 715 C C . ASP A 1 91 ? 1.711 -12.390 -3.626 1.00 87.50 91 ASP A C 1
ATOM 717 O O . ASP A 1 91 ? 2.858 -12.340 -4.078 1.00 87.50 91 ASP A O 1
ATOM 721 N N . HIS A 1 92 ? 0.771 -13.159 -4.185 1.00 90.00 92 HIS A N 1
ATOM 722 C CA . HIS A 1 92 ? 0.911 -13.983 -5.391 1.00 90.00 92 HIS A CA 1
ATOM 723 C C . HIS A 1 92 ? 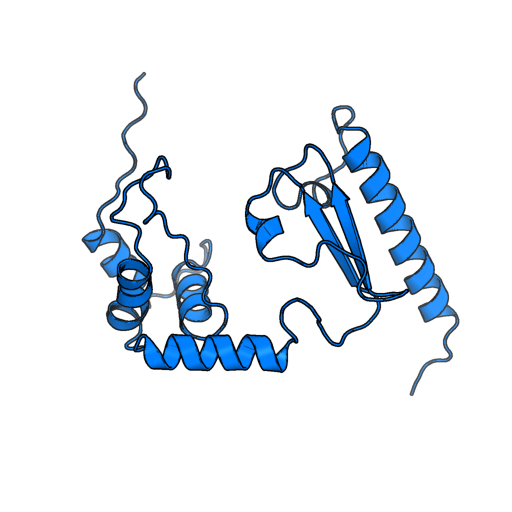-0.207 -13.663 -6.409 1.00 90.00 92 HIS A C 1
ATOM 725 O O . HIS A 1 92 ? -0.992 -14.545 -6.787 1.00 90.00 92 HIS A O 1
ATOM 731 N N . PRO A 1 93 ? -0.323 -12.400 -6.864 1.00 88.81 93 PRO A N 1
ATOM 732 C CA . PRO A 1 93 ? -1.412 -11.989 -7.737 1.00 88.81 93 PRO A CA 1
ATOM 733 C C . PRO A 1 93 ? -1.378 -12.728 -9.077 1.00 88.81 93 PRO A C 1
ATOM 735 O O . PRO A 1 93 ? -0.337 -12.859 -9.722 1.00 88.81 93 PRO A O 1
ATOM 738 N N . LYS A 1 94 ? -2.549 -13.181 -9.533 1.00 86.62 94 LYS A N 1
ATOM 739 C CA . LYS A 1 94 ? -2.717 -13.965 -10.771 1.00 86.62 94 LYS A CA 1
ATOM 740 C C . LYS A 1 94 ? -2.868 -13.065 -11.999 1.00 86.62 94 LYS A C 1
ATOM 742 O O . LYS A 1 94 ? -3.873 -13.121 -12.704 1.00 86.62 94 LYS A O 1
ATOM 747 N N . ALA A 1 95 ? -1.883 -12.212 -12.242 1.00 90.00 95 ALA A N 1
ATOM 748 C CA . ALA A 1 95 ? -1.890 -11.255 -13.345 1.00 90.00 95 ALA A CA 1
ATOM 749 C C . ALA A 1 95 ? -0.580 -11.309 -14.137 1.00 90.00 95 ALA A C 1
ATOM 751 O O . ALA A 1 95 ? 0.353 -11.999 -13.738 1.00 90.00 95 ALA A O 1
ATOM 752 N N . SER A 1 96 ? -0.524 -10.606 -15.277 1.00 93.62 96 SER A N 1
ATOM 753 C CA . SER A 1 96 ? 0.687 -10.544 -16.097 1.00 93.62 96 SER A CA 1
ATOM 754 C C . SER A 1 96 ? 1.145 -9.127 -16.402 1.00 93.62 96 SER A C 1
ATOM 756 O O . SER A 1 96 ? 0.318 -8.219 -16.452 1.00 93.62 96 SER A O 1
ATOM 758 N N . ARG A 1 97 ? 2.451 -8.962 -16.655 1.00 95.25 97 ARG A N 1
ATOM 759 C CA . ARG A 1 97 ? 3.076 -7.677 -17.032 1.00 95.25 97 ARG A CA 1
ATOM 760 C C . ARG A 1 97 ? 2.920 -6.624 -15.935 1.00 95.25 97 ARG A C 1
ATOM 762 O O . ARG A 1 97 ? 2.368 -5.546 -16.150 1.00 95.25 97 ARG A O 1
ATOM 769 N N . ILE A 1 98 ? 3.428 -6.956 -14.751 1.00 96.38 98 ILE A N 1
ATOM 770 C CA . ILE A 1 98 ? 3.404 -6.080 -13.577 1.00 96.38 98 ILE A CA 1
ATOM 771 C C . ILE A 1 98 ? 4.831 -5.835 -13.094 1.00 96.38 98 ILE A C 1
ATOM 773 O O . ILE A 1 98 ? 5.635 -6.762 -12.985 1.00 96.38 98 ILE A O 1
ATOM 777 N N . LEU A 1 99 ? 5.132 -4.573 -12.786 1.00 97.56 99 LEU A N 1
ATOM 778 C CA . LEU A 1 99 ? 6.321 -4.191 -12.031 1.00 97.56 99 LEU A CA 1
ATOM 779 C C . LEU A 1 99 ? 5.897 -3.785 -10.618 1.00 97.56 99 LEU A C 1
ATOM 781 O O . LEU A 1 99 ? 5.256 -2.751 -10.441 1.00 97.56 99 LEU A O 1
ATOM 785 N N . PHE A 1 100 ? 6.279 -4.574 -9.618 1.00 97.38 100 PHE A N 1
ATOM 786 C CA . PHE A 1 100 ? 6.108 -4.239 -8.205 1.00 97.38 100 PHE A CA 1
ATOM 787 C C . PHE A 1 100 ? 7.297 -3.396 -7.748 1.00 97.38 100 PHE A C 1
ATOM 789 O O . PHE A 1 100 ? 8.367 -3.920 -7.429 1.00 97.38 100 PHE A O 1
ATOM 796 N N . VAL A 1 101 ? 7.138 -2.075 -7.789 1.00 98.12 101 VAL A N 1
ATOM 797 C CA . VAL A 1 101 ? 8.207 -1.120 -7.478 1.00 98.12 101 VAL A CA 1
ATOM 798 C C . VAL A 1 101 ? 8.039 -0.613 -6.053 1.00 98.12 101 VAL A C 1
ATOM 800 O O . VAL A 1 101 ? 7.012 -0.031 -5.728 1.00 98.12 101 VAL A O 1
ATOM 803 N N . ASN A 1 102 ? 9.053 -0.811 -5.214 1.00 98.44 102 ASN A N 1
ATOM 804 C CA . ASN A 1 102 ? 9.031 -0.420 -3.806 1.00 98.44 102 ASN A CA 1
ATOM 805 C C . ASN A 1 102 ? 10.337 0.277 -3.420 1.00 98.44 102 ASN A C 1
ATOM 807 O O . ASN A 1 102 ? 11.394 -0.058 -3.951 1.00 98.44 102 ASN A O 1
ATOM 811 N N . GLY A 1 103 ? 10.276 1.211 -2.475 1.00 98.31 103 GLY A N 1
ATOM 812 C CA . GLY A 1 103 ? 11.457 1.742 -1.792 1.00 98.31 103 GLY A CA 1
ATOM 813 C C . GLY A 1 103 ? 11.694 1.004 -0.474 1.00 98.31 103 GLY A C 1
ATOM 814 O O . GLY A 1 103 ? 10.734 0.655 0.203 1.00 98.31 103 GLY A O 1
ATOM 815 N N . ASP A 1 104 ? 12.943 0.753 -0.089 1.00 97.81 104 ASP A N 1
ATOM 816 C CA . ASP A 1 104 ? 13.250 0.013 1.150 1.00 97.81 104 ASP A CA 1
ATOM 817 C C . ASP A 1 104 ? 13.060 0.828 2.443 1.00 97.81 104 ASP A C 1
ATOM 819 O O . ASP A 1 104 ? 12.935 0.250 3.520 1.00 97.81 104 ASP A O 1
ATOM 823 N N . ILE A 1 105 ? 12.986 2.159 2.351 1.00 98.06 105 ILE A N 1
ATOM 824 C CA . ILE A 1 105 ? 12.658 3.043 3.483 1.00 98.06 105 ILE A CA 1
ATOM 825 C C . ILE A 1 105 ? 11.136 3.166 3.662 1.00 98.06 105 ILE A C 1
ATOM 827 O O . ILE A 1 105 ? 10.660 3.517 4.739 1.00 98.06 105 ILE A O 1
ATOM 831 N N . ASP A 1 106 ? 10.353 2.911 2.612 1.00 97.81 106 ASP A N 1
ATOM 832 C CA . ASP A 1 106 ? 8.894 3.015 2.651 1.00 97.81 106 ASP A CA 1
ATOM 833 C C . ASP A 1 106 ? 8.283 1.885 3.491 1.00 97.81 106 ASP A C 1
ATOM 835 O O . ASP A 1 106 ? 8.341 0.745 3.044 1.00 97.81 106 ASP A O 1
ATOM 839 N N . PRO A 1 107 ? 7.644 2.131 4.648 1.00 95.12 107 PRO A N 1
ATOM 840 C CA . PRO A 1 107 ? 7.093 1.052 5.472 1.00 95.12 107 PRO A CA 1
ATOM 841 C C . PRO A 1 107 ? 6.053 0.190 4.737 1.00 95.12 107 PRO A C 1
ATOM 843 O O . PRO A 1 107 ? 5.870 -0.974 5.091 1.00 95.12 107 PRO A O 1
ATOM 846 N N . TRP A 1 108 ? 5.411 0.714 3.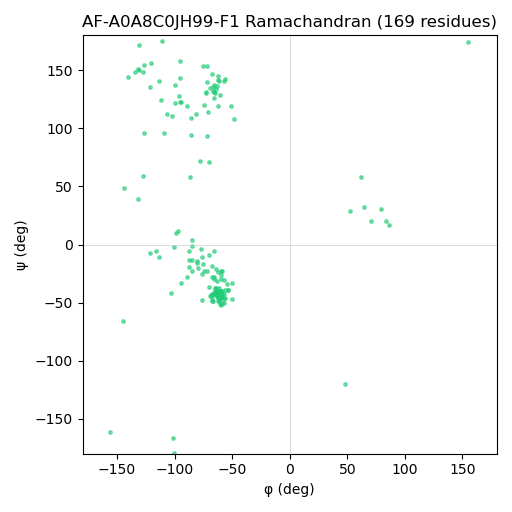685 1.00 95.69 108 TRP A N 1
ATOM 847 C CA . TRP A 1 108 ? 4.447 -0.040 2.885 1.00 95.69 108 TRP A CA 1
ATOM 848 C C . TRP A 1 108 ? 5.069 -1.176 2.069 1.00 95.69 108 TRP A C 1
ATOM 850 O O . TRP A 1 108 ? 4.351 -2.107 1.703 1.00 95.69 108 TRP A O 1
ATOM 860 N N . HIS A 1 109 ? 6.390 -1.174 1.833 1.00 96.06 109 HIS A N 1
ATOM 861 C CA . HIS A 1 109 ? 7.046 -2.265 1.102 1.00 96.06 109 HIS A CA 1
ATOM 862 C C . HIS A 1 109 ? 6.861 -3.623 1.794 1.00 96.06 109 HIS A C 1
ATOM 864 O O . HIS A 1 109 ? 6.858 -4.654 1.125 1.00 96.06 109 HIS A O 1
ATOM 870 N N . ALA A 1 110 ? 6.665 -3.631 3.118 1.00 93.94 110 ALA A N 1
ATOM 871 C CA . ALA A 1 110 ? 6.430 -4.842 3.900 1.00 93.94 110 ALA A CA 1
ATOM 872 C C . ALA A 1 110 ? 5.138 -5.581 3.505 1.00 93.94 110 ALA A C 1
ATOM 874 O O . ALA A 1 110 ? 5.040 -6.784 3.727 1.00 93.94 110 ALA A O 1
ATOM 875 N N . LEU A 1 111 ? 4.167 -4.879 2.908 1.00 92.81 111 LEU A N 1
ATOM 876 C CA . LEU A 1 111 ? 2.899 -5.446 2.433 1.00 92.81 111 LEU A CA 1
ATOM 877 C C . LEU A 1 111 ? 2.900 -5.730 0.920 1.00 92.81 111 LEU A C 1
ATOM 879 O O . LEU A 1 111 ? 1.851 -5.991 0.339 1.00 92.81 111 LEU A O 1
ATOM 883 N N . SER A 1 112 ? 4.059 -5.639 0.264 1.00 94.44 112 SER A N 1
ATOM 884 C CA . SER A 1 112 ? 4.190 -5.708 -1.193 1.00 94.44 112 SER A CA 1
ATOM 885 C C . SER A 1 112 ? 4.892 -6.984 -1.668 1.00 94.44 112 SER A C 1
ATOM 887 O O . SER A 1 112 ? 5.419 -7.779 -0.890 1.00 94.44 112 SER A O 1
ATOM 889 N N . VAL A 1 113 ? 4.952 -7.163 -2.988 1.00 95.31 113 VAL A N 1
ATOM 890 C CA . VAL A 1 113 ? 5.705 -8.238 -3.642 1.00 95.31 113 VAL A CA 1
ATOM 891 C C . VAL A 1 113 ? 7.156 -7.798 -3.843 1.00 95.31 113 VAL A C 1
ATOM 893 O O . VAL A 1 113 ? 7.463 -6.953 -4.682 1.00 95.31 113 VAL A O 1
ATOM 896 N N . LEU A 1 114 ? 8.071 -8.387 -3.069 1.00 95.81 114 LEU A N 1
ATOM 897 C CA . LEU A 1 114 ? 9.491 -7.994 -3.041 1.00 95.81 114 LEU A CA 1
ATOM 898 C C . LEU A 1 114 ? 10.417 -8.911 -3.853 1.00 95.81 114 LEU A C 1
ATOM 900 O O . LEU A 1 114 ? 11.622 -8.672 -3.938 1.00 95.81 114 LEU A O 1
ATOM 904 N N . LYS A 1 115 ? 9.870 -9.972 -4.451 1.00 94.94 115 LYS A N 1
ATOM 905 C CA . LYS A 1 115 ? 10.594 -10.934 -5.291 1.00 94.94 115 LYS A CA 1
ATOM 906 C C . LYS A 1 115 ? 9.826 -11.162 -6.587 1.00 94.94 115 LYS A C 1
ATOM 908 O O . LYS A 1 115 ? 8.606 -11.047 -6.611 1.00 94.94 115 LYS A O 1
ATOM 913 N N . ASN A 1 116 ? 10.541 -11.489 -7.661 1.00 95.44 116 ASN A N 1
ATOM 914 C CA . ASN A 1 116 ? 9.903 -11.825 -8.932 1.00 95.44 116 ASN A CA 1
ATOM 915 C C . ASN A 1 116 ? 8.992 -13.044 -8.746 1.00 95.44 116 ASN A C 1
ATOM 917 O O . ASN A 1 116 ? 9.450 -14.072 -8.249 1.00 95.44 116 ASN A O 1
ATOM 921 N N . GLN A 1 117 ? 7.743 -12.924 -9.188 1.00 93.44 117 GLN A N 1
ATOM 922 C CA . GLN A 1 117 ? 6.763 -14.014 -9.158 1.00 93.44 117 GLN A CA 1
ATOM 923 C C . GLN A 1 117 ? 6.823 -14.843 -10.448 1.00 93.44 117 GLN A C 1
ATOM 925 O O . GLN A 1 117 ? 6.562 -16.044 -10.443 1.00 93.44 117 GLN A O 1
ATOM 930 N N . SER A 1 118 ? 7.231 -14.228 -11.563 1.00 92.75 118 SER A N 1
ATOM 931 C CA . SER A 1 118 ? 7.442 -14.916 -12.839 1.00 92.75 118 SER A CA 1
ATOM 932 C C . SER A 1 118 ? 8.435 -14.157 -13.738 1.00 92.75 118 SER A C 1
ATOM 934 O O . SER A 1 118 ? 9.209 -13.320 -13.275 1.00 92.75 118 SER A O 1
ATOM 936 N N . ARG A 1 119 ? 8.433 -14.450 -15.048 1.00 90.94 119 ARG A N 1
ATOM 937 C CA . ARG A 1 119 ? 9.182 -13.690 -16.062 1.00 90.94 119 ARG A CA 1
ATOM 938 C C . ARG A 1 119 ? 8.557 -12.333 -16.406 1.00 90.94 119 ARG A C 1
ATOM 940 O O . ARG A 1 119 ? 9.275 -11.478 -16.916 1.00 90.94 119 ARG A O 1
ATOM 947 N N . SER A 1 120 ? 7.258 -12.141 -16.176 1.00 91.50 120 SER A N 1
ATOM 948 C CA . SER A 1 120 ? 6.543 -10.891 -16.482 1.00 91.50 120 SER A CA 1
ATOM 949 C C . SER A 1 120 ? 6.048 -10.140 -15.244 1.00 91.50 120 SER A C 1
ATOM 951 O O . SER A 1 120 ? 5.670 -8.976 -15.367 1.00 91.50 120 SER A O 1
ATOM 953 N N . GLU A 1 121 ? 6.104 -10.767 -14.067 1.00 94.94 121 GLU A N 1
ATOM 954 C CA . GLU A 1 121 ? 5.763 -10.171 -12.774 1.00 94.94 121 GLU A CA 1
ATOM 955 C C . GLU A 1 121 ? 7.055 -9.989 -11.981 1.00 94.94 121 GLU A C 1
ATOM 957 O O . GLU A 1 121 ? 7.576 -10.929 -11.368 1.00 94.94 121 GLU A O 1
ATOM 962 N N . LEU A 1 122 ? 7.612 -8.783 -12.059 1.00 96.19 122 LEU A N 1
ATOM 963 C CA . LEU A 1 122 ? 8.954 -8.479 -11.573 1.00 96.19 122 LEU A CA 1
ATOM 964 C C . LEU A 1 122 ? 8.894 -7.522 -10.387 1.00 96.19 122 LEU A C 1
ATOM 966 O O . LEU A 1 122 ? 8.123 -6.566 -10.394 1.00 96.19 122 LEU A O 1
ATOM 970 N N . ALA A 1 123 ? 9.756 -7.744 -9.399 1.00 97.19 123 ALA A N 1
ATOM 971 C CA . ALA A 1 123 ? 9.930 -6.853 -8.263 1.00 97.19 123 ALA A CA 1
ATOM 972 C C . ALA A 1 123 ? 11.161 -5.954 -8.452 1.00 97.19 123 ALA A C 1
ATOM 974 O O . ALA A 1 123 ? 12.238 -6.390 -8.878 1.00 97.19 123 ALA A O 1
ATOM 975 N N . ILE A 1 124 ? 11.008 -4.676 -8.116 1.00 98.25 124 ILE A N 1
ATOM 976 C CA . ILE A 1 124 ? 12.074 -3.676 -8.115 1.00 98.25 124 ILE A CA 1
ATOM 977 C C . ILE A 1 124 ? 12.083 -3.020 -6.736 1.00 98.25 124 ILE A C 1
ATOM 979 O O . ILE A 1 124 ? 11.322 -2.091 -6.483 1.00 98.25 124 ILE A O 1
ATOM 983 N N . LEU A 1 125 ? 12.953 -3.508 -5.850 1.00 98.25 125 LEU A N 1
ATOM 984 C CA . LEU A 1 125 ? 13.221 -2.869 -4.564 1.00 98.25 125 LEU A CA 1
ATOM 985 C C . LEU A 1 125 ? 14.359 -1.853 -4.726 1.00 98.25 125 LEU A C 1
ATOM 987 O O . LEU A 1 125 ? 15.471 -2.209 -5.122 1.00 98.25 125 LEU A O 1
ATOM 991 N N . ILE A 1 126 ? 14.064 -0.587 -4.456 1.00 98.56 126 ILE A N 1
ATOM 992 C CA . ILE A 1 126 ? 14.956 0.549 -4.663 1.00 98.56 126 ILE A CA 1
ATOM 993 C C . ILE A 1 126 ? 15.549 0.965 -3.318 1.00 98.56 126 ILE A C 1
ATOM 995 O O . ILE A 1 126 ? 14.858 1.534 -2.472 1.00 98.56 126 ILE A O 1
ATOM 999 N N . ASN A 1 127 ? 16.848 0.721 -3.153 1.00 98.12 127 ASN A N 1
ATOM 1000 C CA . ASN A 1 127 ? 17.571 1.093 -1.940 1.00 98.12 127 ASN A CA 1
ATOM 1001 C C . ASN A 1 127 ? 17.666 2.622 -1.787 1.00 98.12 127 ASN A C 1
ATOM 1003 O O . ASN A 1 127 ? 18.037 3.325 -2.733 1.00 98.12 127 ASN A O 1
ATOM 1007 N N . GLY A 1 128 ? 17.348 3.119 -0.594 1.00 97.19 128 GLY A N 1
ATOM 1008 C CA . GLY A 1 128 ? 17.499 4.514 -0.202 1.00 97.19 128 GLY A CA 1
ATOM 1009 C C . GLY A 1 128 ? 16.332 5.399 -0.626 1.00 97.19 128 GLY A C 1
ATOM 1010 O O . GLY A 1 128 ? 16.498 6.615 -0.732 1.00 97.19 128 GLY A O 1
ATOM 1011 N N . THR A 1 129 ? 15.164 4.818 -0.908 1.00 97.62 129 THR A N 1
ATOM 1012 C CA . THR A 1 129 ? 13.991 5.581 -1.354 1.00 97.62 129 THR A CA 1
ATOM 1013 C C . THR A 1 129 ? 12.755 5.281 -0.523 1.00 97.62 129 THR A C 1
ATOM 1015 O O . THR A 1 129 ? 12.581 4.178 -0.010 1.00 97.62 129 THR A O 1
ATOM 1018 N N . SER A 1 130 ? 11.907 6.299 -0.378 1.00 96.50 130 SER A N 1
ATOM 1019 C CA . SER A 1 130 ? 10.630 6.219 0.332 1.00 96.50 130 SER A CA 1
ATOM 1020 C C . SER A 1 130 ? 9.462 6.105 -0.660 1.00 96.50 130 SER A C 1
ATOM 1022 O O . SER A 1 130 ? 9.658 5.829 -1.848 1.00 96.50 130 SER A O 1
ATOM 1024 N N . HIS A 1 131 ? 8.249 6.312 -0.157 1.00 96.56 131 HIS A N 1
ATOM 1025 C CA . HIS A 1 131 ? 6.994 5.996 -0.818 1.00 96.56 131 HIS A CA 1
ATOM 1026 C C . HIS A 1 131 ? 6.898 6.565 -2.238 1.00 96.56 131 HIS A C 1
ATOM 1028 O O . HIS A 1 131 ? 6.974 7.778 -2.450 1.00 96.56 131 HIS A O 1
ATOM 1034 N N . CYS A 1 132 ? 6.741 5.664 -3.213 1.00 95.81 132 CYS A N 1
ATOM 1035 C CA . CYS A 1 132 ? 6.532 5.972 -4.631 1.00 95.81 132 CYS A CA 1
ATOM 1036 C C . CYS A 1 132 ? 7.566 6.934 -5.259 1.00 95.81 132 CYS A C 1
ATOM 1038 O O . CYS A 1 132 ? 7.250 7.659 -6.206 1.00 95.81 132 CYS A O 1
ATOM 1040 N N . ALA A 1 133 ? 8.817 6.962 -4.775 1.00 97.19 133 ALA A N 1
ATOM 1041 C CA . ALA A 1 133 ? 9.831 7.910 -5.255 1.00 97.19 133 ALA A CA 1
ATOM 1042 C C . ALA A 1 133 ? 10.089 7.828 -6.775 1.00 97.19 133 ALA A C 1
ATOM 1044 O O . ALA A 1 133 ? 10.388 8.838 -7.419 1.00 97.19 133 ALA A O 1
ATOM 1045 N N . ASN A 1 134 ? 9.931 6.639 -7.365 1.00 96.81 134 ASN A N 1
ATOM 1046 C CA . ASN A 1 134 ? 10.046 6.396 -8.804 1.00 96.81 134 ASN A CA 1
ATOM 1047 C C . ASN A 1 134 ? 9.052 7.209 -9.643 1.00 96.81 134 ASN A C 1
ATOM 1049 O O . ASN A 1 134 ? 9.403 7.567 -10.764 1.00 96.81 134 ASN A O 1
ATOM 1053 N N . MET A 1 135 ? 7.877 7.542 -9.098 1.00 97.00 135 MET A N 1
ATOM 1054 C CA . MET A 1 135 ? 6.818 8.284 -9.795 1.00 97.00 135 MET A CA 1
ATOM 1055 C C . MET A 1 135 ? 7.059 9.797 -9.834 1.00 97.00 135 MET A C 1
ATOM 1057 O O . MET A 1 135 ? 6.435 10.504 -10.624 1.00 97.00 135 MET A O 1
ATOM 1061 N N . ASN A 1 136 ? 7.960 10.310 -8.994 1.00 96.12 136 ASN A N 1
ATOM 1062 C CA . ASN A 1 136 ? 8.312 11.725 -9.007 1.00 96.12 136 ASN A CA 1
ATOM 1063 C C . ASN A 1 136 ? 9.142 12.088 -10.251 1.00 96.12 136 ASN A C 1
ATOM 1065 O O . ASN A 1 136 ? 9.889 11.243 -10.754 1.00 96.12 136 ASN A O 1
ATOM 1069 N N . PRO A 1 137 ? 9.092 13.353 -10.711 1.00 96.75 137 PRO A N 1
ATOM 1070 C CA . PRO A 1 137 ? 9.978 13.837 -11.764 1.00 96.75 137 PRO A CA 1
ATOM 1071 C C . PRO A 1 137 ? 11.454 13.640 -11.408 1.00 96.75 137 PRO A C 1
ATOM 1073 O O . PRO A 1 137 ? 11.850 13.851 -10.258 1.00 96.75 137 PRO A O 1
ATOM 1076 N N . SER A 1 138 ? 12.266 13.292 -12.407 1.00 96.31 138 SER A N 1
ATOM 1077 C CA . SER A 1 138 ? 13.711 13.124 -12.245 1.00 96.31 138 SER A CA 1
ATOM 1078 C C . SER A 1 138 ? 14.398 14.412 -11.800 1.00 96.31 138 SER A C 1
ATOM 1080 O O . SER A 1 138 ? 14.092 15.501 -12.292 1.00 96.31 138 SER A O 1
ATOM 1082 N N . ARG A 1 139 ? 15.372 14.280 -10.898 1.00 96.75 139 ARG A N 1
ATOM 1083 C CA . ARG A 1 139 ? 16.196 15.379 -10.385 1.00 96.75 139 ARG A CA 1
ATOM 1084 C C . ARG A 1 139 ? 17.680 15.011 -10.454 1.00 96.75 139 ARG A C 1
ATOM 1086 O O . ARG A 1 139 ? 18.021 13.846 -10.268 1.00 96.75 139 ARG A O 1
ATOM 1093 N N . PRO A 1 140 ? 18.590 15.988 -10.630 1.00 97.00 140 PRO A N 1
ATOM 1094 C CA . PRO A 1 140 ? 20.034 15.731 -10.578 1.00 97.00 140 PRO A CA 1
ATOM 1095 C C . PRO A 1 140 ? 20.519 15.154 -9.240 1.00 97.00 140 PRO A C 1
ATOM 1097 O O . PRO A 1 140 ? 21.571 14.531 -9.186 1.00 97.00 140 PRO A O 1
ATOM 1100 N N . SER A 1 141 ? 19.762 15.379 -8.163 1.00 96.62 141 SER A N 1
ATOM 1101 C CA . SER A 1 141 ? 20.049 14.874 -6.819 1.00 96.62 141 SER A CA 1
ATOM 1102 C C . SER A 1 141 ? 19.541 13.451 -6.567 1.00 96.62 141 SER A C 1
ATOM 1104 O O . SER A 1 141 ? 19.684 12.961 -5.449 1.00 96.62 141 SER A O 1
ATOM 1106 N N . ASP A 1 142 ? 18.880 12.816 -7.539 1.00 97.62 142 ASP A N 1
ATOM 1107 C CA . ASP A 1 142 ? 18.309 11.487 -7.335 1.00 97.62 142 ASP A CA 1
ATOM 1108 C C . ASP A 1 142 ? 19.413 10.443 -7.110 1.00 97.62 142 ASP A C 1
ATOM 1110 O O . ASP A 1 142 ? 20.423 10.437 -7.821 1.00 97.62 142 ASP A O 1
ATOM 1114 N N . PRO A 1 143 ? 19.236 9.528 -6.141 1.00 97.62 143 PRO A N 1
ATOM 1115 C CA . PRO A 1 143 ? 20.235 8.512 -5.862 1.00 97.62 143 PRO A CA 1
ATOM 1116 C C . PRO A 1 143 ? 20.336 7.525 -7.035 1.00 97.62 143 PRO A C 1
ATOM 1118 O O . PRO A 1 143 ? 19.344 7.199 -7.690 1.00 97.62 143 PRO A O 1
ATOM 1121 N N . LEU A 1 144 ? 21.539 7.001 -7.286 1.00 98.38 144 LEU A N 1
ATOM 1122 C CA . LEU A 1 144 ? 21.794 6.089 -8.411 1.00 98.38 144 LEU A CA 1
ATOM 1123 C C . LEU A 1 144 ? 20.852 4.865 -8.459 1.00 98.38 144 LEU A C 1
ATOM 1125 O O . LEU A 1 144 ? 20.403 4.535 -9.560 1.00 98.38 144 LEU A O 1
ATOM 1129 N N . PRO A 1 145 ? 20.479 4.218 -7.330 1.00 98.44 145 PRO A N 1
ATOM 1130 C CA . PRO A 1 145 ? 19.471 3.156 -7.338 1.00 98.44 145 PRO A CA 1
ATOM 1131 C C . PRO A 1 145 ? 18.124 3.583 -7.935 1.00 98.44 145 PRO A C 1
ATOM 1133 O O . PRO A 1 145 ? 17.525 2.815 -8.685 1.00 98.44 145 PRO A O 1
ATOM 1136 N N . LEU A 1 146 ? 17.666 4.811 -7.666 1.00 98.56 146 LEU A N 1
ATOM 1137 C CA . LEU A 1 146 ? 16.414 5.347 -8.209 1.00 98.56 146 LEU A CA 1
ATOM 1138 C C . LEU A 1 146 ? 16.508 5.567 -9.721 1.00 98.56 146 LEU A C 1
ATOM 1140 O O . LEU A 1 146 ? 15.595 5.197 -10.459 1.00 98.56 146 LEU A O 1
ATOM 1144 N N . VAL A 1 147 ? 17.631 6.117 -10.192 1.00 98.38 147 VAL A N 1
ATOM 1145 C CA . VAL A 1 147 ? 17.886 6.310 -11.629 1.00 98.38 147 VAL A CA 1
ATOM 1146 C C . VAL A 1 147 ? 17.899 4.964 -12.360 1.00 98.38 147 VAL A C 1
ATOM 1148 O O . VAL A 1 147 ? 17.208 4.800 -13.365 1.00 98.38 147 VAL A O 1
ATOM 1151 N N . SER A 1 148 ? 18.621 3.978 -11.822 1.00 98.38 148 SER A N 1
ATOM 1152 C CA . SER A 1 148 ? 18.680 2.617 -12.371 1.00 98.38 148 SER A CA 1
ATOM 1153 C C . SER A 1 148 ? 17.302 1.945 -12.394 1.00 98.38 148 SER A C 1
ATOM 1155 O O . SER A 1 148 ? 16.925 1.315 -13.384 1.00 98.38 148 SER A O 1
ATOM 1157 N N . ALA A 1 149 ? 16.508 2.116 -11.334 1.00 98.50 149 ALA A N 1
ATOM 1158 C CA . ALA A 1 149 ? 15.153 1.588 -11.267 1.00 98.50 149 ALA A CA 1
ATOM 1159 C C . ALA A 1 149 ? 14.239 2.188 -12.343 1.00 98.50 149 ALA A C 1
ATOM 1161 O O . ALA A 1 149 ? 13.557 1.432 -13.032 1.00 98.50 149 ALA A O 1
ATOM 1162 N N . ARG A 1 150 ? 14.266 3.512 -12.551 1.00 98.56 150 ARG A N 1
ATOM 1163 C CA . ARG A 1 150 ? 13.488 4.165 -13.620 1.00 98.56 150 ARG A CA 1
ATOM 1164 C C . ARG A 1 150 ? 13.883 3.665 -15.010 1.00 98.56 150 ARG A C 1
ATOM 1166 O O . ARG A 1 150 ? 13.006 3.335 -15.795 1.00 98.56 150 ARG A O 1
ATOM 1173 N N . GLN A 1 151 ? 15.176 3.484 -15.278 1.00 98.31 151 GLN A N 1
ATOM 1174 C CA . GLN A 1 151 ? 15.641 2.906 -16.548 1.00 98.31 151 GLN A CA 1
ATOM 1175 C C . GLN A 1 151 ? 15.130 1.474 -16.770 1.00 98.31 151 GLN A C 1
ATOM 1177 O O . GLN A 1 151 ? 14.732 1.119 -17.879 1.00 98.31 151 GLN A O 1
ATOM 1182 N N . ARG A 1 152 ? 15.111 0.641 -15.719 1.00 98.06 152 ARG A N 1
ATOM 1183 C CA . ARG A 1 152 ? 14.535 -0.714 -15.785 1.00 98.06 152 ARG A CA 1
ATOM 1184 C C . ARG A 1 152 ? 13.027 -0.678 -16.043 1.00 98.06 152 ARG A C 1
ATOM 1186 O O . ARG A 1 152 ? 12.537 -1.480 -16.834 1.00 98.06 152 ARG A O 1
ATOM 1193 N N . ILE A 1 153 ? 12.309 0.237 -15.392 1.00 98.25 153 ILE A N 1
ATOM 1194 C CA . ILE A 1 153 ? 10.869 0.447 -15.600 1.00 98.25 153 ILE A CA 1
ATOM 1195 C C . ILE A 1 153 ? 10.601 0.840 -17.057 1.00 98.25 153 ILE A C 1
ATOM 1197 O O . ILE A 1 153 ? 9.815 0.168 -17.725 1.00 98.25 153 ILE A O 1
ATOM 1201 N N . ASP A 1 154 ? 11.311 1.848 -17.570 1.00 98.06 154 ASP A N 1
ATOM 1202 C CA . ASP A 1 154 ? 11.184 2.323 -18.952 1.00 98.06 154 ASP A CA 1
ATOM 1203 C C . ASP A 1 154 ? 11.449 1.205 -19.966 1.00 98.06 154 ASP A C 1
ATOM 1205 O O . ASP A 1 154 ? 10.700 1.047 -20.931 1.00 98.06 154 ASP A O 1
ATOM 1209 N N . TYR A 1 155 ? 12.476 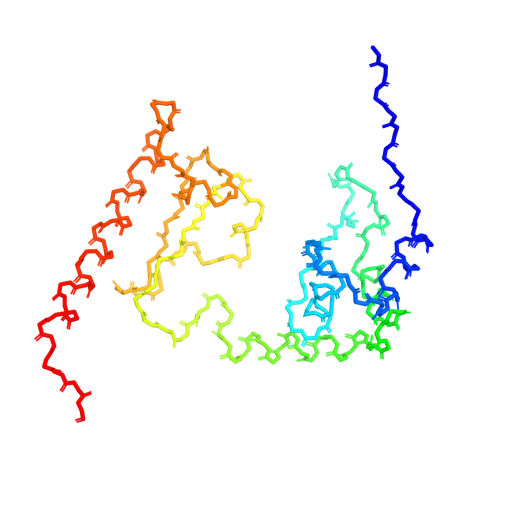0.384 -19.726 1.00 98.06 155 TYR A N 1
ATOM 1210 C CA . TYR A 1 155 ? 12.791 -0.766 -20.571 1.00 98.06 155 TYR A CA 1
ATOM 1211 C C . TYR A 1 155 ? 11.629 -1.768 -20.646 1.00 98.06 155 TYR A C 1
ATOM 1213 O O . TYR A 1 155 ? 11.202 -2.134 -21.741 1.00 98.06 155 TYR A O 1
ATOM 1221 N N . HIS A 1 156 ? 11.094 -2.200 -19.499 1.00 97.69 156 HIS A N 1
ATOM 1222 C CA . HIS A 1 156 ? 10.019 -3.197 -19.462 1.00 97.69 156 HIS A CA 1
ATOM 1223 C C . HIS A 1 156 ? 8.707 -2.665 -20.045 1.00 97.69 156 HIS A C 1
ATOM 1225 O O . HIS A 1 156 ? 8.063 -3.363 -20.828 1.00 97.69 156 HIS A O 1
ATOM 1231 N N . ILE A 1 157 ? 8.337 -1.420 -19.728 1.00 96.81 157 ILE A N 1
ATOM 1232 C CA . ILE A 1 157 ? 7.160 -0.774 -20.322 1.00 96.81 157 ILE A CA 1
ATOM 1233 C C . ILE A 1 157 ? 7.340 -0.652 -21.841 1.00 96.81 157 ILE A C 1
ATOM 1235 O O . ILE A 1 157 ? 6.429 -0.992 -22.599 1.00 96.81 157 ILE A O 1
ATOM 1239 N N . GLY A 1 158 ? 8.518 -0.225 -22.303 1.00 97.44 158 GLY A N 1
ATOM 1240 C CA . GLY A 1 158 ? 8.843 -0.120 -23.725 1.00 97.44 158 GLY A CA 1
ATOM 1241 C C . GLY A 1 158 ? 8.743 -1.457 -24.465 1.00 97.44 158 GLY A C 1
ATOM 1242 O O . GLY A 1 158 ? 8.144 -1.520 -25.543 1.00 97.44 158 GLY A O 1
ATOM 1243 N N . ASP A 1 159 ? 9.263 -2.537 -23.877 1.00 95.94 159 ASP A N 1
ATOM 1244 C CA . ASP A 1 159 ? 9.147 -3.891 -24.426 1.00 95.94 159 ASP A CA 1
ATOM 1245 C C . ASP A 1 159 ? 7.681 -4.341 -24.520 1.00 95.94 159 ASP A C 1
ATOM 1247 O O . ASP A 1 159 ? 7.225 -4.794 -25.573 1.00 95.94 159 ASP A O 1
ATOM 1251 N N . TRP A 1 160 ? 6.888 -4.128 -23.467 1.00 95.81 160 TRP A N 1
ATOM 1252 C CA . TRP A 1 160 ? 5.468 -4.486 -23.473 1.00 95.81 160 TRP A CA 1
ATOM 1253 C C . TRP A 1 160 ? 4.660 -3.704 -24.507 1.00 95.81 160 TRP A C 1
ATOM 1255 O O . TRP A 1 160 ? 3.842 -4.300 -25.209 1.00 95.81 160 TRP A O 1
ATOM 1265 N N . LEU A 1 161 ? 4.922 -2.405 -24.667 1.00 96.25 161 LEU A N 1
ATOM 1266 C CA . LEU A 1 161 ? 4.298 -1.586 -25.708 1.00 96.25 161 LEU A CA 1
ATOM 1267 C C . LEU A 1 161 ? 4.701 -2.048 -27.116 1.00 96.25 161 LEU A C 1
ATOM 1269 O O . LEU A 1 161 ? 3.867 -2.083 -28.021 1.00 96.25 161 LEU A O 1
ATOM 1273 N N . SER A 1 162 ? 5.965 -2.433 -27.313 1.00 96.25 162 SER A N 1
ATOM 1274 C CA . SER A 1 162 ? 6.457 -2.991 -28.578 1.00 96.25 162 SER A CA 1
ATOM 1275 C C . SER A 1 162 ? 5.764 -4.312 -28.923 1.00 96.25 162 SER A C 1
ATOM 1277 O O . SER A 1 162 ? 5.314 -4.498 -30.055 1.00 96.25 162 SER A O 1
ATOM 1279 N N . LEU A 1 163 ? 5.617 -5.208 -27.942 1.00 93.31 163 LEU A N 1
ATOM 1280 C CA . LEU A 1 163 ? 4.891 -6.470 -28.094 1.00 93.31 163 LEU A CA 1
ATOM 1281 C C . LEU A 1 163 ? 3.410 -6.237 -28.415 1.00 93.31 163 LEU A C 1
ATOM 1283 O O . LEU A 1 163 ? 2.888 -6.866 -29.332 1.00 93.31 163 LEU A O 1
ATOM 1287 N N . ALA A 1 164 ? 2.754 -5.303 -27.720 1.00 93.12 164 ALA A N 1
ATOM 1288 C CA . ALA A 1 164 ? 1.351 -4.970 -27.956 1.00 93.12 164 ALA A CA 1
ATOM 1289 C C . ALA A 1 164 ? 1.104 -4.431 -29.375 1.00 93.12 164 ALA A C 1
ATOM 1291 O O . ALA A 1 164 ? 0.111 -4.788 -29.996 1.00 93.12 164 ALA A O 1
ATOM 1292 N N . ARG A 1 165 ? 2.028 -3.634 -29.930 1.00 93.25 165 ARG A N 1
ATOM 1293 C CA . ARG A 1 165 ? 1.940 -3.140 -31.320 1.00 93.25 165 ARG A CA 1
ATOM 1294 C C . ARG A 1 165 ? 2.098 -4.237 -32.375 1.00 93.25 165 ARG A C 1
ATOM 1296 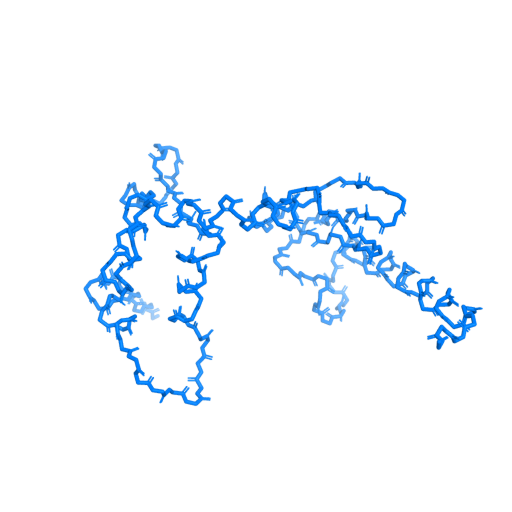O O . ARG A 1 165 ? 1.617 -4.073 -33.490 1.00 93.25 165 ARG A O 1
ATOM 1303 N N . LYS A 1 166 ? 2.831 -5.306 -32.055 1.00 90.94 166 LYS A N 1
ATOM 1304 C CA . LYS A 1 166 ? 3.077 -6.440 -32.960 1.00 90.94 166 LYS A CA 1
ATOM 1305 C C . LYS A 1 166 ? 1.991 -7.509 -32.873 1.00 90.94 166 LYS A C 1
ATOM 1307 O O . LYS A 1 166 ? 1.893 -8.329 -33.782 1.00 90.94 166 LYS A O 1
ATOM 1312 N N . ALA A 1 167 ? 1.213 -7.529 -31.792 1.00 79.38 167 ALA A N 1
ATOM 1313 C CA . ALA A 1 167 ? 0.064 -8.409 -31.687 1.00 79.38 167 ALA A CA 1
ATOM 1314 C C . ALA A 1 167 ? -0.982 -7.976 -32.732 1.00 79.38 167 ALA A C 1
ATOM 1316 O O . ALA A 1 167 ? -1.340 -6.796 -32.763 1.00 79.38 167 ALA A O 1
ATOM 1317 N N . PRO A 1 168 ? -1.459 -8.879 -33.610 1.00 68.88 168 PRO A N 1
ATOM 1318 C CA . PRO A 1 168 ? -2.585 -8.557 -34.475 1.00 68.88 168 PRO A CA 1
ATOM 1319 C C . PRO A 1 168 ? -3.769 -8.152 -33.597 1.00 68.88 168 PRO A C 1
ATOM 1321 O O . PRO A 1 168 ? -3.967 -8.736 -32.530 1.00 68.88 168 PRO A O 1
ATOM 1324 N N . SER A 1 169 ? -4.520 -7.139 -34.032 1.00 62.22 169 SER A N 1
ATOM 1325 C CA . SER A 1 169 ? -5.718 -6.655 -33.351 1.00 62.22 169 SER A CA 1
ATOM 1326 C C . SER A 1 169 ? -6.604 -7.849 -33.000 1.00 62.22 169 SER A C 1
ATOM 1328 O O . SER A 1 169 ? -7.175 -8.470 -33.894 1.00 62.22 169 SER A O 1
ATOM 1330 N N . ALA A 1 170 ? -6.677 -8.204 -31.718 1.00 59.09 170 ALA A N 1
ATOM 1331 C CA . ALA A 1 170 ? -7.651 -9.170 -31.244 1.00 59.09 170 ALA A CA 1
ATOM 1332 C C . ALA A 1 170 ? -9.017 -8.474 -31.296 1.00 59.09 170 ALA A C 1
ATOM 1334 O O . ALA A 1 170 ? -9.359 -7.703 -30.399 1.00 59.09 170 ALA A O 1
ATOM 1335 N N . LEU A 1 171 ? -9.719 -8.669 -32.413 1.00 43.62 171 LEU A N 1
ATOM 1336 C CA . LEU A 1 171 ? -11.162 -8.491 -32.547 1.00 43.62 171 LEU A CA 1
ATOM 1337 C C . LEU A 1 171 ? -11.818 -9.862 -32.404 1.00 43.62 171 LEU A C 1
ATOM 1339 O O . LEU A 1 171 ? -11.321 -10.805 -33.064 1.00 43.62 171 LEU A O 1
#

pLDDT: mean 93.49, std 7.26, range [43.62, 98.62]

Sequence (171 aa):
MALPCVENSRQRTLAELRSANLTLSGVGERQWYFQTCTEFGYYQTCEDVTCPFSQLLTLSAQLDVCSQVFGISPEHVREAVTFTNEYYGADHPKASRILFVNGDIDPWHALSVLKNQSRSELAILINGTSHCANMNPSRPSDPLPLVSARQRIDYHIGDWLSLARKAPSAL

Organism: Chelonoidis abingdonii (NCBI:txid106734)

InterPro domains:
  IPR008758 Peptidase S28 [PF05577] (5-153)
  IPR029058 Alpha/Beta hydrolase fold [G3DSA:3.40.50.1820] (11-165)

Mean predicted aligned error: 5.11 Å